Protein AF-A0A950XWI0-F1 (afdb_monomer_lite)

pLDDT: mean 89.53, std 7.17, range [60.59, 97.25]

Secondary structure (DSSP, 8-state):
-HHHHHHHHHHHHT-PPP-TT---HHHHHHSTTHHHHHHHHHHHHHHTT---PPPPP------S--

Structure (mmCIF, N/CA/C/O backbone):
data_AF-A0A950XWI0-F1
#
_entry.id   AF-A0A950XWI0-F1
#
loop_
_atom_site.group_PDB
_atom_site.id
_atom_site.type_symbol
_atom_site.label_atom_id
_atom_site.label_alt_id
_atom_site.label_comp_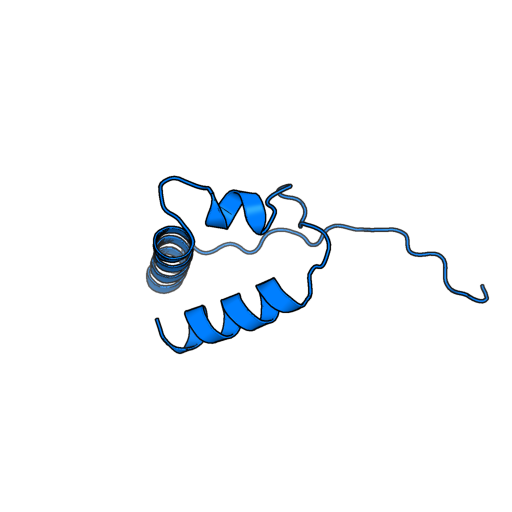id
_atom_site.label_asym_id
_atom_site.label_entity_id
_atom_site.label_seq_id
_atom_site.pdbx_PDB_ins_code
_atom_site.Cartn_x
_atom_site.Cartn_y
_atom_site.Cartn_z
_atom_site.occupancy
_atom_site.B_iso_or_equiv
_atom_site.auth_seq_id
_atom_site.auth_comp_id
_atom_site.auth_asym_id
_atom_site.auth_atom_id
_atom_site.pdbx_PDB_model_num
ATOM 1 N N . MET A 1 1 ? -2.845 8.579 10.542 1.00 64.75 1 MET A N 1
ATOM 2 C CA . MET A 1 1 ? -2.478 9.274 9.288 1.00 64.75 1 MET A CA 1
ATOM 3 C C . MET A 1 1 ? -0.995 9.559 9.084 1.00 64.75 1 MET A C 1
ATOM 5 O O . MET A 1 1 ? -0.444 8.900 8.218 1.00 64.75 1 MET A O 1
ATOM 9 N N . ASP A 1 2 ? -0.328 10.438 9.846 1.00 84.50 2 ASP A N 1
ATOM 10 C CA . ASP A 1 2 ? 1.033 10.957 9.526 1.00 84.50 2 ASP A CA 1
ATOM 11 C C . ASP A 1 2 ? 2.049 9.892 9.037 1.00 84.50 2 ASP A C 1
ATOM 13 O O . ASP A 1 2 ? 2.606 9.972 7.943 1.00 84.50 2 ASP A O 1
ATOM 17 N N . VAL A 1 3 ? 2.204 8.792 9.782 1.00 91.69 3 VAL A N 1
ATOM 18 C CA . VAL A 1 3 ? 3.134 7.706 9.412 1.00 91.69 3 VAL A CA 1
ATOM 19 C C . VAL A 1 3 ? 2.732 6.976 8.119 1.00 91.69 3 VAL A C 1
ATOM 21 O O . VAL A 1 3 ? 3.605 6.616 7.326 1.00 91.69 3 VAL A O 1
ATOM 24 N N . LEU A 1 4 ? 1.435 6.742 7.894 1.00 91.00 4 LEU A N 1
ATOM 25 C CA . LEU A 1 4 ? 0.937 6.050 6.698 1.00 91.00 4 LEU A CA 1
ATOM 26 C C . LEU A 1 4 ? 1.057 6.932 5.453 1.00 91.00 4 LEU A C 1
ATOM 28 O O . LEU A 1 4 ? 1.456 6.443 4.399 1.00 91.00 4 LEU A O 1
ATOM 32 N N . GLU A 1 5 ? 0.801 8.230 5.586 1.00 92.69 5 GLU A N 1
ATOM 33 C CA . GLU A 1 5 ? 0.990 9.209 4.512 1.00 92.69 5 GLU A CA 1
ATOM 34 C C . GLU A 1 5 ? 2.470 9.335 4.128 1.00 92.69 5 GLU A C 1
ATOM 36 O O . GLU A 1 5 ? 2.827 9.268 2.948 1.00 92.69 5 GLU A O 1
ATOM 41 N N . ALA A 1 6 ? 3.364 9.421 5.118 1.00 93.56 6 ALA A N 1
ATOM 42 C CA . ALA A 1 6 ? 4.803 9.449 4.878 1.00 93.56 6 ALA A CA 1
ATOM 43 C C . ALA A 1 6 ? 5.310 8.155 4.213 1.00 93.56 6 ALA A C 1
ATOM 45 O O . ALA A 1 6 ? 6.188 8.197 3.343 1.00 93.56 6 ALA A O 1
ATOM 46 N N . ALA A 1 7 ? 4.769 6.996 4.603 1.00 92.12 7 ALA A N 1
ATOM 47 C CA . ALA A 1 7 ? 5.090 5.716 3.978 1.00 92.12 7 ALA A CA 1
ATOM 48 C C . ALA A 1 7 ? 4.578 5.645 2.531 1.00 92.12 7 ALA A C 1
ATOM 50 O O . ALA A 1 7 ? 5.334 5.246 1.642 1.00 92.12 7 ALA A O 1
ATOM 51 N N . TRP A 1 8 ? 3.340 6.084 2.284 1.00 92.94 8 TRP A N 1
ATOM 52 C CA . TRP A 1 8 ? 2.754 6.171 0.947 1.00 92.94 8 TRP A CA 1
ATOM 53 C C . TRP A 1 8 ? 3.627 6.993 0.004 1.00 92.94 8 TRP A C 1
ATOM 55 O O . TRP A 1 8 ? 3.969 6.540 -1.087 1.00 92.94 8 TRP A O 1
ATOM 65 N N . GLU A 1 9 ? 4.066 8.166 0.449 1.00 93.00 9 GLU A N 1
ATOM 66 C CA . GLU A 1 9 ? 4.880 9.058 -0.367 1.00 93.00 9 GLU A CA 1
ATOM 67 C C . GLU A 1 9 ? 6.231 8.422 -0.750 1.00 93.00 9 GLU A C 1
ATOM 69 O O . GLU A 1 9 ? 6.691 8.547 -1.887 1.00 93.00 9 GLU A O 1
ATOM 74 N N . ARG A 1 10 ? 6.851 7.649 0.151 1.00 93.12 10 ARG A N 1
ATOM 75 C CA . ARG A 1 10 ? 8.066 6.878 -0.172 1.00 93.12 10 ARG A CA 1
ATOM 76 C C . ARG A 1 10 ? 7.799 5.788 -1.210 1.00 93.12 10 ARG A C 1
ATOM 78 O O . ARG A 1 10 ? 8.612 5.603 -2.114 1.00 93.12 10 ARG A O 1
ATOM 85 N N . VAL A 1 11 ? 6.681 5.071 -1.096 1.00 91.25 11 VAL A N 1
ATOM 86 C CA . VAL A 1 11 ? 6.299 4.018 -2.053 1.00 91.25 11 VAL A CA 1
ATOM 87 C C . VAL A 1 11 ? 6.007 4.620 -3.426 1.00 91.25 11 VAL A C 1
ATOM 89 O O . VAL A 1 11 ? 6.544 4.142 -4.425 1.00 91.25 11 VAL A O 1
ATOM 92 N N . ARG A 1 12 ? 5.243 5.716 -3.471 1.00 90.00 12 ARG A N 1
ATOM 93 C CA . ARG A 1 12 ? 4.917 6.456 -4.694 1.00 90.00 12 ARG A CA 1
ATOM 94 C C . ARG A 1 12 ? 6.169 6.897 -5.453 1.00 90.00 12 ARG A C 1
ATOM 96 O O . ARG A 1 12 ? 6.227 6.742 -6.671 1.00 90.00 12 ARG A O 1
ATOM 103 N N . ARG A 1 13 ? 7.190 7.400 -4.750 1.00 90.38 13 ARG A N 1
ATOM 104 C CA . ARG A 1 13 ? 8.462 7.826 -5.366 1.00 90.38 13 ARG A CA 1
ATOM 105 C C . ARG A 1 13 ? 9.286 6.683 -5.949 1.00 90.38 13 ARG A C 1
ATOM 107 O O . ARG A 1 13 ? 10.038 6.913 -6.888 1.00 90.38 13 ARG A O 1
ATOM 114 N N . ASN A 1 14 ? 9.162 5.471 -5.413 1.00 83.69 14 ASN A N 1
ATOM 115 C CA . ASN A 1 14 ? 9.970 4.337 -5.857 1.00 83.69 14 ASN A CA 1
ATOM 116 C C . ASN A 1 14 ? 9.575 3.816 -7.250 1.00 83.69 14 ASN A C 1
ATOM 118 O O . ASN A 1 14 ? 10.357 3.062 -7.824 1.00 83.69 14 ASN A O 1
ATOM 122 N N . GLN A 1 15 ? 8.393 4.188 -7.772 1.00 74.00 15 GLN A N 1
ATOM 123 C CA . GLN A 1 15 ? 7.901 3.859 -9.126 1.00 74.00 15 GLN A CA 1
ATOM 124 C C . GLN A 1 15 ? 8.100 2.384 -9.530 1.00 74.00 15 GLN A C 1
ATOM 126 O O . GLN A 1 15 ? 8.346 2.061 -10.691 1.00 74.00 15 GLN A O 1
ATOM 131 N N . LYS A 1 16 ? 8.032 1.468 -8.557 1.00 75.38 16 LYS A N 1
ATOM 132 C CA . LYS A 1 16 ? 8.231 0.037 -8.800 1.00 75.38 16 LYS A CA 1
ATOM 133 C C . LYS A 1 16 ? 6.969 -0.600 -9.375 1.00 75.38 16 LYS A C 1
ATOM 135 O O . LYS A 1 16 ? 5.882 -0.032 -9.306 1.00 75.38 16 LYS A O 1
ATOM 140 N N . ALA A 1 17 ? 7.145 -1.791 -9.945 1.00 81.19 17 ALA A N 1
ATOM 141 C CA . ALA A 1 17 ? 6.051 -2.600 -10.467 1.00 81.19 17 ALA A CA 1
ATOM 142 C C . ALA A 1 17 ? 4.992 -2.903 -9.390 1.00 81.19 17 ALA A C 1
ATOM 144 O O . ALA A 1 17 ? 5.298 -2.935 -8.195 1.00 81.19 17 ALA A O 1
ATOM 145 N N . HIS A 1 18 ? 3.758 -3.122 -9.847 1.00 87.31 18 HIS A N 1
ATOM 146 C CA . HIS A 1 18 ? 2.623 -3.536 -9.022 1.00 87.31 18 HIS A CA 1
ATOM 147 C C . HIS A 1 18 ? 2.861 -4.914 -8.389 1.00 87.31 18 HIS A C 1
ATOM 149 O O . HIS A 1 18 ? 3.759 -5.649 -8.794 1.00 87.31 18 HIS A O 1
ATOM 155 N N . GLY A 1 19 ? 2.070 -5.244 -7.367 1.00 87.25 19 GLY A N 1
ATOM 156 C CA . GLY A 1 19 ? 2.106 -6.552 -6.721 1.00 87.25 19 GLY A CA 1
ATOM 157 C C . GLY A 1 19 ? 1.315 -7.613 -7.488 1.00 87.25 19 GLY A C 1
ATOM 158 O O . GLY A 1 19 ? 0.965 -7.456 -8.654 1.00 87.25 19 GLY A O 1
ATOM 159 N N . VAL A 1 20 ? 0.987 -8.715 -6.808 1.00 89.62 20 VAL A N 1
ATOM 160 C CA . VAL A 1 20 ? 0.148 -9.791 -7.377 1.00 89.62 20 VAL A CA 1
ATOM 161 C C . VAL A 1 20 ? -1.286 -9.351 -7.689 1.00 89.62 20 VAL A C 1
ATOM 163 O O . VAL A 1 20 ? -1.974 -10.024 -8.448 1.00 89.62 20 VAL A O 1
ATOM 166 N N . ASP A 1 21 ? -1.731 -8.247 -7.094 1.00 87.12 21 ASP A N 1
ATOM 167 C CA . ASP A 1 21 ? -3.071 -7.677 -7.232 1.00 87.12 21 ASP A CA 1
ATOM 168 C C . ASP A 1 21 ? -3.249 -6.822 -8.495 1.00 87.12 21 ASP A C 1
ATOM 170 O O . ASP A 1 21 ? -4.376 -6.472 -8.836 1.00 87.12 21 ASP A O 1
ATOM 174 N N . GLY A 1 22 ? -2.167 -6.483 -9.203 1.00 89.38 22 GLY A N 1
ATOM 175 C CA . GLY A 1 22 ? -2.248 -5.628 -10.387 1.00 89.38 22 GLY A CA 1
ATOM 176 C C . GLY A 1 22 ? -2.460 -4.143 -10.087 1.00 89.38 22 GLY A C 1
ATOM 177 O O . GLY A 1 22 ? -2.534 -3.358 -11.031 1.00 89.38 22 GLY A O 1
ATOM 178 N N . VAL A 1 23 ? -2.554 -3.738 -8.815 1.00 90.81 23 VAL A N 1
ATOM 179 C CA . VAL A 1 23 ? -2.914 -2.365 -8.446 1.00 90.81 23 VAL A CA 1
ATOM 180 C C . VAL A 1 23 ? -1.700 -1.453 -8.582 1.00 90.81 23 VAL A C 1
ATOM 182 O O . VAL A 1 23 ? -0.638 -1.678 -7.999 1.00 90.81 23 VAL A O 1
ATOM 185 N N . THR A 1 24 ? -1.858 -0.393 -9.367 1.00 92.06 24 THR A N 1
ATOM 186 C CA . THR A 1 24 ? -0.818 0.602 -9.630 1.00 92.06 24 THR A CA 1
ATOM 187 C C . THR A 1 24 ? -1.063 1.893 -8.852 1.00 92.06 24 THR A C 1
ATOM 189 O O . THR A 1 24 ? -2.186 2.216 -8.466 1.00 92.06 24 THR A O 1
ATOM 192 N N . ILE A 1 25 ? 0.001 2.676 -8.652 1.00 92.50 25 ILE A N 1
ATOM 193 C CA . ILE A 1 25 ? -0.098 3.988 -8.000 1.00 92.50 25 ILE A CA 1
ATOM 194 C C . ILE A 1 25 ? -1.092 4.922 -8.720 1.00 92.50 25 ILE A C 1
ATOM 196 O O . ILE A 1 25 ? -1.912 5.513 -8.018 1.00 92.50 25 ILE A O 1
ATOM 200 N N . PRO A 1 26 ? -1.085 5.059 -10.068 1.00 92.31 26 PRO A N 1
ATOM 201 C CA . PRO A 1 26 ? -2.071 5.887 -10.763 1.00 92.31 26 PRO A CA 1
ATOM 202 C C . PRO A 1 26 ? -3.511 5.452 -10.492 1.00 92.31 26 PRO A C 1
ATOM 204 O O . PRO A 1 26 ? -4.327 6.298 -10.159 1.00 92.31 26 PRO A O 1
ATOM 207 N N . GLN A 1 27 ? -3.802 4.146 -10.508 1.00 93.19 27 GLN A N 1
ATOM 208 C CA . GLN A 1 27 ? -5.152 3.641 -10.221 1.00 93.19 27 GLN A CA 1
ATOM 209 C C . GLN A 1 27 ? -5.645 4.024 -8.822 1.00 93.19 27 GLN A C 1
ATOM 211 O O . GLN A 1 27 ? -6.820 4.326 -8.657 1.00 93.19 27 GLN A O 1
ATOM 216 N N . ILE A 1 28 ? -4.766 4.036 -7.814 1.00 92.50 28 ILE A N 1
ATOM 217 C CA . ILE A 1 28 ? -5.137 4.469 -6.458 1.00 92.50 28 ILE A CA 1
ATOM 218 C C . ILE A 1 28 ? -5.418 5.977 -6.437 1.00 92.50 28 ILE A C 1
ATOM 220 O O . ILE A 1 28 ? -6.415 6.411 -5.862 1.00 92.50 28 ILE A O 1
ATOM 224 N N . VAL A 1 29 ? -4.560 6.775 -7.078 1.00 93.19 29 VAL A N 1
ATOM 225 C CA . VAL A 1 29 ? -4.690 8.242 -7.127 1.00 93.19 29 VAL A CA 1
ATOM 226 C C . VAL A 1 29 ? -5.934 8.681 -7.905 1.00 93.19 29 VAL A C 1
ATOM 228 O O . VAL A 1 29 ? -6.581 9.641 -7.502 1.00 93.19 29 VAL A O 1
ATOM 231 N N . GLU A 1 30 ? -6.263 7.987 -8.993 1.00 94.19 30 GLU A N 1
ATOM 232 C CA . GLU A 1 30 ? -7.398 8.276 -9.880 1.00 94.19 30 GLU A CA 1
ATOM 233 C C . GLU A 1 30 ? -8.716 7.650 -9.402 1.00 94.19 30 GLU A C 1
ATOM 235 O O . GL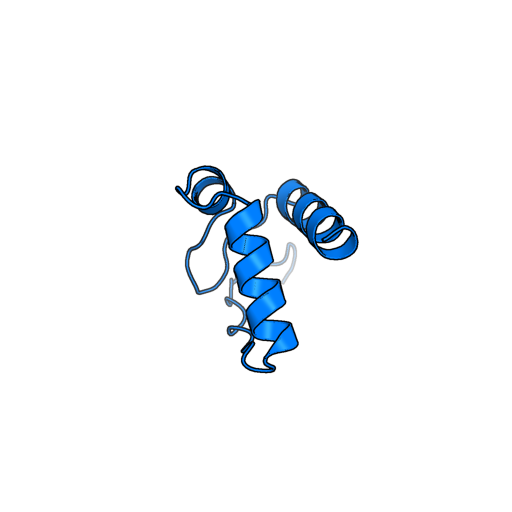U A 1 30 ? -9.766 7.934 -9.973 1.00 94.19 30 GLU A O 1
ATOM 240 N N . SER A 1 31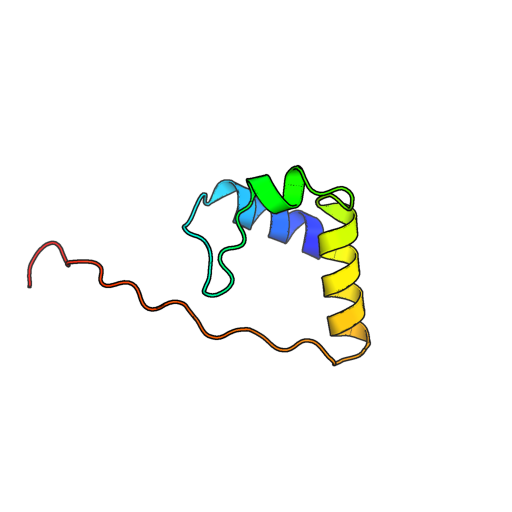 ? -8.685 6.800 -8.370 1.00 94.12 31 SER A N 1
ATOM 241 C CA . SER A 1 31 ? -9.899 6.204 -7.808 1.00 94.12 31 SER A CA 1
ATOM 242 C C . SER A 1 31 ? -10.791 7.249 -7.132 1.00 94.12 31 SER A C 1
ATOM 244 O O . SER A 1 31 ? -10.297 8.221 -6.562 1.00 94.12 31 SER A O 1
ATOM 246 N N . ASP A 1 32 ? -12.103 6.999 -7.093 1.00 93.44 32 ASP A N 1
ATOM 247 C CA . ASP A 1 32 ? -13.079 7.887 -6.437 1.00 93.44 32 ASP A CA 1
ATOM 248 C C . ASP A 1 32 ? -12.784 8.119 -4.942 1.00 93.44 32 ASP A C 1
ATOM 250 O O . ASP A 1 32 ? -13.137 9.150 -4.375 1.00 93.44 32 ASP A O 1
ATOM 254 N N . GLN A 1 33 ? -12.136 7.149 -4.289 1.00 91.25 33 GLN A N 1
ATOM 255 C CA . GLN A 1 33 ? -11.718 7.208 -2.882 1.00 91.25 33 GLN A CA 1
ATOM 256 C C . GLN A 1 33 ? -10.353 7.903 -2.702 1.00 91.25 33 GLN A C 1
ATOM 258 O O . GLN A 1 33 ? -10.006 8.337 -1.600 1.00 91.25 33 GLN A O 1
ATOM 263 N N . GLY A 1 34 ? -9.569 7.997 -3.779 1.00 94.31 34 GLY A N 1
ATOM 264 C CA . GLY A 1 34 ? -8.221 8.545 -3.800 1.00 94.31 34 GLY A CA 1
ATOM 265 C C . GLY A 1 34 ? -7.246 7.847 -2.845 1.00 94.31 34 GLY A C 1
ATOM 266 O O . GLY A 1 34 ? -7.474 6.757 -2.316 1.00 94.31 34 GLY A O 1
ATOM 267 N N . VAL A 1 35 ? -6.127 8.527 -2.585 1.00 93.81 35 VAL A N 1
ATOM 268 C CA . VAL A 1 35 ? -5.101 8.060 -1.637 1.00 93.81 35 VAL A CA 1
ATOM 269 C C . VAL A 1 35 ? -5.640 8.005 -0.208 1.00 93.81 35 VAL A C 1
ATOM 271 O O . VAL A 1 35 ? -5.322 7.074 0.526 1.00 93.81 35 VAL A O 1
ATOM 274 N N . THR A 1 36 ? -6.454 8.983 0.191 1.00 93.75 36 THR A N 1
ATOM 275 C CA . THR A 1 36 ? -6.970 9.074 1.561 1.00 93.75 36 THR A CA 1
ATOM 276 C C . THR A 1 36 ? -7.847 7.876 1.900 1.00 93.75 36 THR A C 1
ATOM 278 O O . THR A 1 36 ? -7.535 7.176 2.859 1.00 93.75 36 THR A O 1
ATOM 281 N N . GLY A 1 37 ? -8.855 7.562 1.078 1.00 94.62 37 GLY A N 1
ATOM 282 C CA . GLY A 1 37 ? -9.726 6.412 1.334 1.00 94.62 37 GLY A CA 1
ATOM 283 C C . GLY A 1 37 ? -8.978 5.076 1.272 1.00 94.62 37 GLY A C 1
ATOM 284 O O . GLY A 1 37 ? -9.256 4.162 2.046 1.00 94.62 37 GLY A O 1
ATOM 285 N N . PHE A 1 38 ? -7.951 4.971 0.422 1.00 94.00 38 PHE A N 1
ATOM 286 C CA . PHE A 1 38 ? -7.069 3.803 0.408 1.00 94.00 38 PHE A CA 1
ATOM 287 C C . PHE A 1 38 ? -6.307 3.622 1.733 1.00 94.00 38 PHE A C 1
ATOM 289 O O . PHE A 1 38 ? -6.248 2.513 2.271 1.00 94.00 38 PHE A O 1
ATOM 296 N N . LEU A 1 39 ? -5.737 4.700 2.283 1.00 94.94 39 LEU A N 1
ATOM 297 C CA . LEU A 1 39 ? -5.028 4.650 3.565 1.00 94.94 39 LEU A CA 1
ATOM 298 C C . LEU A 1 39 ? -5.975 4.408 4.745 1.00 94.94 39 LEU A C 1
ATOM 300 O O . LEU A 1 39 ? -5.610 3.655 5.647 1.00 94.94 39 LEU A O 1
ATOM 304 N N . GLU A 1 40 ? -7.181 4.979 4.719 1.00 94.81 40 GLU A N 1
ATOM 305 C CA . GLU A 1 40 ? -8.229 4.734 5.719 1.00 94.81 40 GLU A CA 1
ATOM 306 C C . GLU A 1 40 ? -8.626 3.256 5.754 1.00 94.81 40 GLU A C 1
ATOM 308 O O . GLU A 1 40 ? -8.608 2.640 6.818 1.00 9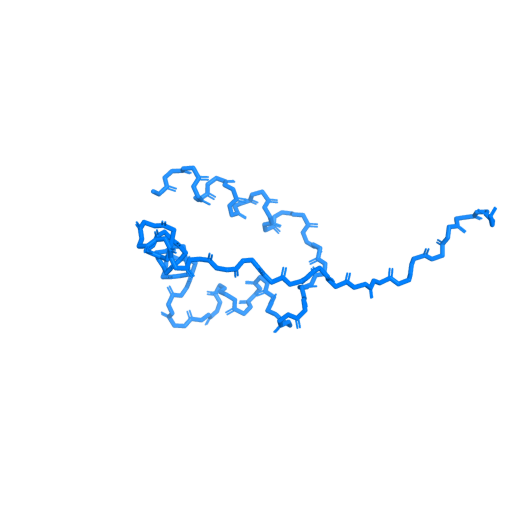4.81 40 GLU A O 1
ATOM 313 N N . ALA A 1 41 ? -8.864 2.639 4.593 1.00 93.62 41 ALA A N 1
ATOM 314 C CA . ALA A 1 41 ? -9.194 1.217 4.513 1.00 93.62 41 ALA A CA 1
ATOM 315 C C . ALA A 1 41 ? -8.076 0.319 5.082 1.00 93.62 41 ALA A C 1
ATOM 317 O O . ALA A 1 41 ? -8.345 -0.670 5.775 1.00 93.62 41 ALA A O 1
ATOM 318 N N . ILE A 1 42 ? 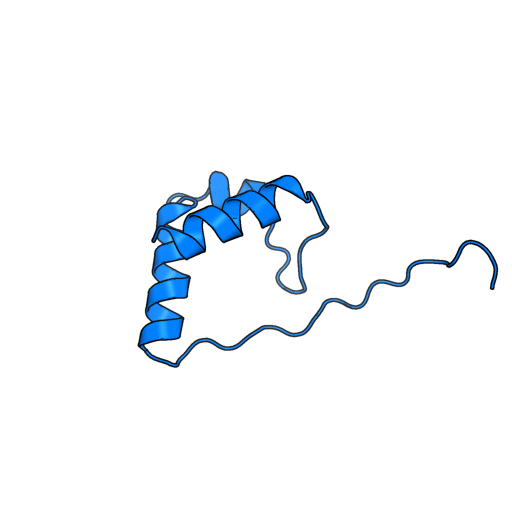-6.809 0.664 4.821 1.00 93.62 42 ILE A N 1
ATOM 319 C CA . ILE A 1 42 ? -5.662 -0.043 5.405 1.00 93.62 42 ILE A CA 1
ATOM 320 C C . ILE A 1 42 ? -5.636 0.150 6.922 1.00 93.62 42 ILE A C 1
ATOM 322 O O . ILE A 1 42 ? -5.526 -0.840 7.651 1.00 93.62 42 ILE A O 1
ATOM 326 N N . GLU A 1 43 ? -5.750 1.388 7.403 1.00 94.69 43 GLU A N 1
ATOM 327 C CA . GLU A 1 43 ? -5.747 1.706 8.830 1.00 94.69 43 GLU A CA 1
ATOM 328 C C . GLU A 1 43 ? -6.853 0.944 9.574 1.00 94.69 43 GLU A C 1
ATOM 330 O O . GLU A 1 43 ? -6.576 0.294 10.587 1.00 94.69 43 GLU A O 1
ATOM 335 N N . ASP A 1 44 ? -8.068 0.928 9.030 1.00 95.69 44 ASP A N 1
ATOM 336 C CA . ASP A 1 44 ? -9.206 0.208 9.597 1.00 95.69 44 ASP A CA 1
ATOM 337 C C . ASP A 1 44 ? -8.969 -1.302 9.639 1.00 95.69 44 ASP A C 1
ATOM 339 O O . ASP A 1 44 ? -9.229 -1.948 10.660 1.00 95.69 44 ASP A O 1
ATOM 343 N N . SER A 1 45 ? -8.423 -1.891 8.572 1.00 95.88 45 SER A N 1
ATOM 344 C CA . SER A 1 45 ? -8.113 -3.327 8.549 1.00 95.88 45 SER A CA 1
ATOM 345 C C . SER A 1 45 ? -7.033 -3.712 9.570 1.00 95.88 45 SER A C 1
ATOM 347 O O . SER A 1 45 ? -7.095 -4.783 10.183 1.00 95.88 45 SER A O 1
ATOM 349 N N . LEU A 1 46 ? -6.056 -2.831 9.804 1.00 94.44 46 LEU A N 1
ATOM 350 C CA . LEU A 1 46 ? -5.003 -3.033 10.797 1.00 94.44 46 LEU A CA 1
ATOM 351 C C . LEU A 1 46 ? -5.560 -2.903 12.218 1.00 94.44 46 LEU A C 1
ATOM 353 O O . LEU A 1 46 ? -5.293 -3.765 13.058 1.00 94.44 46 LEU A O 1
ATOM 357 N N . ARG A 1 47 ? -6.378 -1.875 12.481 1.00 95.00 47 ARG A N 1
ATOM 358 C CA . ARG A 1 47 ? -7.034 -1.651 13.781 1.00 95.00 47 ARG A CA 1
ATOM 359 C C . ARG A 1 47 ? -7.961 -2.802 14.157 1.00 95.00 47 ARG A C 1
ATOM 361 O O . ARG A 1 47 ? -7.909 -3.282 15.288 1.00 95.00 47 ARG A O 1
ATOM 368 N N . ASN A 1 48 ? -8.735 -3.295 13.193 1.00 97.25 48 ASN A N 1
ATOM 369 C CA . ASN A 1 48 ? -9.635 -4.433 13.370 1.00 97.25 48 ASN A CA 1
ATOM 370 C C . ASN A 1 48 ? -8.917 -5.793 13.332 1.00 97.25 48 ASN A C 1
ATOM 372 O O . ASN A 1 48 ? -9.560 -6.827 13.504 1.00 97.25 48 ASN A O 1
ATOM 376 N N . LYS A 1 49 ? -7.589 -5.814 13.136 1.00 94.88 49 LYS A N 1
ATOM 377 C CA . LYS A 1 49 ? -6.759 -7.029 13.043 1.00 94.88 49 LYS A CA 1
ATOM 378 C C . LYS A 1 49 ? -7.216 -8.001 11.946 1.00 94.88 49 LYS A C 1
ATOM 380 O O . LYS A 1 49 ? -7.014 -9.209 12.053 1.00 94.88 49 LYS A O 1
ATOM 385 N N . THR A 1 50 ? -7.823 -7.476 10.888 1.00 95.94 50 THR A N 1
ATOM 386 C CA . THR A 1 50 ? -8.287 -8.240 9.722 1.00 95.94 50 THR A CA 1
ATOM 387 C C . THR A 1 50 ? -7.334 -8.137 8.536 1.00 95.94 50 THR A C 1
ATOM 389 O O . THR A 1 50 ? -7.494 -8.880 7.567 1.00 95.94 50 THR A O 1
ATOM 392 N N . TYR A 1 51 ? -6.327 -7.262 8.611 1.00 93.44 51 TYR A N 1
ATOM 393 C CA . TYR A 1 51 ? -5.317 -7.116 7.571 1.00 93.44 51 TYR A CA 1
ATOM 394 C C . TYR A 1 51 ? -4.614 -8.447 7.272 1.00 93.44 51 TYR A C 1
ATOM 396 O O . TYR A 1 51 ? -4.042 -9.090 8.157 1.00 93.44 51 TYR A O 1
ATOM 404 N N . ARG A 1 52 ? -4.626 -8.841 5.996 1.00 92.69 52 ARG A N 1
ATOM 405 C CA . ARG A 1 52 ? -3.902 -10.008 5.487 1.00 92.69 52 ARG A CA 1
ATOM 406 C C . ARG A 1 52 ? -2.965 -9.569 4.364 1.00 92.69 52 ARG A C 1
ATOM 408 O O . ARG A 1 52 ? -3.459 -9.176 3.306 1.00 92.69 52 ARG A O 1
ATOM 415 N N . PRO A 1 53 ? -1.637 -9.637 4.562 1.00 90.62 53 PRO A N 1
ATOM 416 C CA . PRO A 1 53 ? -0.697 -9.303 3.505 1.00 90.62 53 PRO A CA 1
ATOM 417 C C . PRO A 1 53 ? -0.835 -10.296 2.348 1.00 90.62 53 PRO A C 1
ATOM 419 O O . PRO A 1 53 ? -0.958 -11.504 2.560 1.00 90.62 53 PRO A O 1
ATOM 422 N N . GLN A 1 54 ? -0.809 -9.778 1.122 1.00 90.75 54 GLN A N 1
ATOM 423 C CA . GLN A 1 54 ? -0.803 -10.603 -0.082 1.00 90.75 54 GLN A CA 1
ATOM 424 C C . GLN A 1 54 ? 0.571 -11.245 -0.301 1.00 90.75 54 GLN A C 1
ATOM 426 O O . GLN A 1 54 ? 1.598 -10.769 0.193 1.00 90.75 54 GLN A O 1
ATOM 431 N N . ALA A 1 55 ? 0.588 -12.337 -1.063 1.00 90.31 55 ALA A N 1
ATOM 432 C CA . ALA A 1 55 ? 1.832 -12.966 -1.489 1.00 90.31 55 ALA A CA 1
ATOM 433 C C . ALA A 1 55 ? 2.667 -12.008 -2.362 1.00 90.31 55 ALA A C 1
ATOM 435 O O . ALA A 1 55 ? 2.132 -11.183 -3.100 1.00 90.31 55 ALA A O 1
ATOM 436 N N . VAL A 1 56 ? 3.995 -12.136 -2.306 1.00 89.38 56 VAL A N 1
ATOM 437 C CA . VAL A 1 56 ? 4.907 -11.334 -3.136 1.00 89.38 56 VAL A CA 1
ATOM 438 C C . VAL A 1 56 ? 4.906 -11.856 -4.576 1.00 89.38 56 VAL A C 1
ATOM 440 O O . VAL A 1 56 ? 4.990 -13.066 -4.802 1.00 89.38 56 VAL A O 1
ATOM 443 N N . GLN A 1 57 ? 4.863 -10.951 -5.558 1.00 88.19 57 GLN A N 1
ATOM 444 C CA . GLN A 1 57 ? 4.952 -11.319 -6.971 1.00 88.19 57 GLN A CA 1
ATOM 445 C C . GLN A 1 57 ? 6.367 -11.805 -7.307 1.00 88.19 57 GLN A C 1
ATOM 447 O O . GLN A 1 57 ? 7.357 -11.109 -7.074 1.00 88.19 57 GLN A O 1
ATOM 452 N N . ARG A 1 58 ? 6.476 -13.010 -7.874 1.00 88.50 58 ARG A N 1
ATOM 453 C CA . ARG A 1 58 ? 7.758 -13.552 -8.340 1.00 88.50 58 ARG A CA 1
ATOM 454 C C . ARG A 1 58 ? 8.038 -13.028 -9.741 1.00 88.50 58 ARG A C 1
ATOM 456 O O . ARG A 1 58 ? 7.328 -13.374 -10.678 1.00 88.50 58 ARG A O 1
ATOM 463 N N . VAL A 1 59 ? 9.099 -12.241 -9.873 1.00 85.81 59 VAL A N 1
ATOM 464 C CA . VAL A 1 59 ? 9.586 -11.744 -11.163 1.00 85.81 59 VAL A CA 1
ATOM 465 C C . VAL A 1 59 ? 10.995 -12.273 -11.382 1.00 85.81 59 VAL A C 1
ATOM 467 O O . VAL A 1 59 ? 11.857 -12.147 -10.510 1.00 85.81 59 VAL A O 1
ATOM 470 N N . TYR A 1 60 ? 11.224 -12.894 -12.538 1.00 86.62 60 TYR A N 1
ATOM 471 C CA . TYR A 1 60 ? 12.560 -13.319 -12.929 1.00 86.62 60 TYR A CA 1
ATOM 472 C C . TYR A 1 60 ? 13.344 -12.106 -13.430 1.00 86.62 60 TYR A C 1
ATOM 474 O O . TYR A 1 60 ? 13.002 -11.523 -14.456 1.00 86.62 60 TYR A O 1
ATOM 482 N N . ILE A 1 61 ? 14.384 -11.723 -12.690 1.00 83.94 61 ILE A N 1
ATOM 483 C CA . ILE A 1 61 ? 15.303 -10.653 -13.077 1.00 83.94 61 ILE A CA 1
ATOM 484 C C . ILE A 1 61 ? 16.634 -11.320 -13.442 1.00 83.94 61 ILE A C 1
ATOM 486 O O . ILE A 1 61 ? 17.268 -11.893 -12.549 1.00 83.94 61 ILE A O 1
ATOM 490 N N . PRO A 1 62 ? 17.063 -11.288 -14.718 1.00 86.50 62 PRO A N 1
ATOM 491 C CA . PRO A 1 62 ? 18.364 -11.818 -15.100 1.00 86.50 62 PRO A CA 1
ATOM 492 C C . PRO A 1 62 ? 19.463 -11.020 -14.388 1.00 86.50 62 PRO A C 1
ATOM 494 O O . PRO A 1 62 ? 19.468 -9.788 -14.408 1.00 86.50 62 PRO A O 1
ATOM 497 N N . LYS A 1 63 ? 20.381 -11.721 -13.717 1.00 86.12 63 LYS A N 1
ATOM 498 C CA . LYS A 1 63 ? 21.546 -1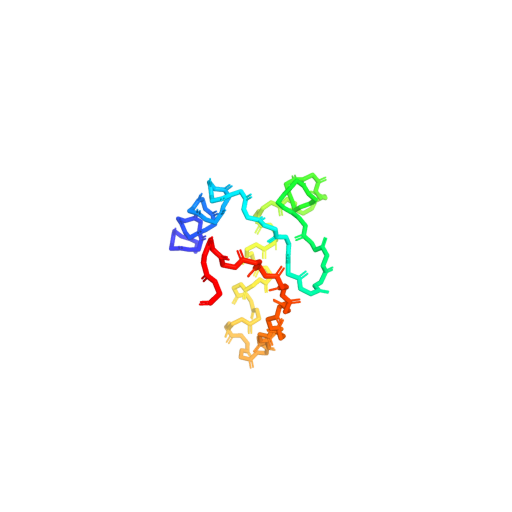1.090 -13.088 1.00 86.12 63 LYS A CA 1
ATOM 499 C C . LYS A 1 63 ? 22.607 -10.827 -14.152 1.00 86.12 63 LYS A C 1
ATOM 501 O O . LYS A 1 63 ? 22.744 -11.606 -15.089 1.00 86.12 63 LYS A O 1
ATOM 506 N N . ALA A 1 64 ? 23.343 -9.726 -13.999 1.00 81.25 64 ALA A N 1
ATOM 507 C CA . ALA A 1 64 ? 24.279 -9.234 -15.013 1.00 81.25 64 ALA A CA 1
ATOM 508 C C . ALA A 1 64 ? 25.381 -10.245 -15.388 1.00 81.25 64 ALA A C 1
ATOM 510 O O . ALA A 1 64 ? 25.874 -10.195 -16.504 1.00 81.25 64 ALA A O 1
ATOM 511 N N . ASN A 1 65 ? 25.710 -11.180 -14.495 1.00 67.19 65 ASN A N 1
ATOM 512 C CA . ASN A 1 65 ? 26.567 -12.337 -14.739 1.00 67.19 65 ASN A CA 1
ATOM 513 C C . ASN A 1 65 ? 25.920 -13.516 -13.995 1.00 67.19 65 ASN A C 1
ATOM 515 O O . ASN A 1 65 ? 25.486 -13.307 -12.861 1.00 67.19 65 ASN A O 1
ATOM 519 N N . GLY A 1 66 ? 25.798 -14.686 -14.631 1.00 60.59 66 GLY A N 1
ATOM 520 C CA . GLY A 1 66 ? 25.109 -15.870 -14.082 1.00 60.59 66 GLY A CA 1
ATOM 521 C C . GLY A 1 66 ? 25.467 -16.212 -12.639 1.00 60.59 66 GLY A C 1
ATOM 522 O O . GLY A 1 66 ? 26.669 -16.138 -12.302 1.00 60.59 66 GLY A O 1
#

Radius of gyration: 14.5 Å; chains: 1; bounding box: 40×27×29 Å

Foldseek 3Di:
DVVLVVVLVVVLVVQDADFPVRDDQVCQCPDPCHPVNVSVVVVVCVVVVNDDDDDGDDDDDDDPPD

Sequence (66 aa):
MDVLEAAWERVRRNQKAHGVDGVTIPQIVESDQGVTGFLEAIEDSLRNKTYRPQAVQRVYIPKANG